Protein AF-A0AAD6EBY7-F1 (afdb_monomer)

Mean predicted aligned error: 9.39 Å

Solvent-accessible surface area (backbone atoms only — not comparable to full-atom values): 6375 Å² total; per-residue (Å²): 112,58,70,60,43,29,52,47,16,52,54,50,46,28,62,54,68,72,47,66,57,67,50,88,61,95,54,88,46,54,35,47,80,82,42,92,54,67,82,86,77,59,70,73,61,65,64,52,52,54,47,53,51,48,50,39,68,70,51,22,43,85,66,64,29,62,69,57,30,50,54,32,50,50,24,63,37,22,82,35,80,83,31,90,86,50,25,57,66,72,80,34,36,48,100,83,69,48,78,44,71,66,62,64,57,74,75,107

pLDDT: mean 76.91, std 16.55, range [44.31, 97.38]

Foldseek 3Di:
DLVVLQVVLVVLLCVLVVHDQADPPPDPQRCRPPDRDDPPPDPPDPVSLVVSLCSLVPPNCVRPRDVSSVSSNLSSCLCPCPNPQRNDQVQQADPVRHGHPVSNVVSD

Secondary structure (DSSP, 8-state):
-HHHHHHHHHHHHHHHHTS-S---SSSS---BTTB---TTS--TTHHHHHHHHHHHHHHHHHHH-HHHHHHHHHHHTTT-TT-TTTS-GGGGB-TTS-B-THHHHTT-

Radius of gyration: 15.38 Å; Cα contacts (8 Å, |Δi|>4): 111; chains: 1; bounding box: 41×23×42 Å

Sequence (108 aa):
MQHDIYSLGVCLLEIGLWDSLVSSEGDANISLAGVNCDPSAFNRHSSLKDHFMTLAKEQLPIRMGDMYTQVVVNCLTCMDETNGDFGDESEFEDGDGIQIGVKYIEKV

Organism: NCBI:txid40994

Structure (mmCIF, N/CA/C/O backbone):
data_AF-A0AAD6EBY7-F1
#
_entry.id   AF-A0AAD6EBY7-F1
#
loop_
_atom_site.group_PDB
_atom_site.id
_atom_site.type_symbol
_atom_site.label_atom_id
_atom_site.label_alt_id
_atom_site.label_comp_id
_atom_site.label_asym_id
_atom_site.label_entity_id
_atom_site.label_seq_id
_atom_site.pdbx_PDB_ins_code
_atom_site.Cartn_x
_atom_site.Cartn_y
_atom_site.Cartn_z
_atom_site.occupancy
_atom_site.B_iso_or_equiv
_atom_site.auth_seq_id
_atom_site.auth_comp_id
_atom_site.auth_asym_id
_atom_site.auth_atom_id
_atom_site.pdbx_PDB_model_num
ATOM 1 N N . MET A 1 1 ? -3.430 0.061 15.559 1.00 75.50 1 MET A N 1
ATOM 2 C CA . MET A 1 1 ? -3.567 -0.857 14.399 1.00 75.50 1 MET A CA 1
ATOM 3 C C . MET A 1 1 ? -3.063 -0.251 13.082 1.00 75.50 1 MET A C 1
ATOM 5 O O . MET A 1 1 ? -2.686 -1.004 12.194 1.00 75.50 1 MET A O 1
ATOM 9 N N . GLN A 1 2 ? -3.030 1.080 12.910 1.00 78.62 2 GLN A N 1
ATOM 10 C CA . GLN A 1 2 ? -2.663 1.715 11.630 1.00 78.62 2 GLN A CA 1
ATOM 11 C C . GLN A 1 2 ? -1.281 1.309 11.083 1.00 78.62 2 GLN A C 1
ATOM 13 O O . GLN A 1 2 ? -1.123 1.168 9.875 1.00 78.62 2 GLN A O 1
ATOM 18 N N . HIS A 1 3 ? -0.284 1.062 11.941 1.00 84.38 3 HIS A N 1
ATOM 19 C CA . HIS A 1 3 ? 1.018 0.549 11.492 1.00 84.38 3 HIS A CA 1
ATOM 20 C C . HIS A 1 3 ? 0.919 -0.839 10.840 1.00 84.38 3 HIS A C 1
ATOM 22 O O . HIS A 1 3 ? 1.563 -1.068 9.819 1.00 84.38 3 HIS A O 1
ATOM 28 N N . ASP A 1 4 ? 0.076 -1.727 11.371 1.00 86.62 4 ASP A N 1
ATOM 29 C CA . ASP A 1 4 ? -0.159 -3.055 10.797 1.00 86.62 4 ASP A CA 1
ATOM 30 C C . ASP A 1 4 ? -0.902 -2.953 9.456 1.00 86.62 4 ASP A C 1
ATOM 32 O O . ASP A 1 4 ? -0.555 -3.644 8.500 1.00 86.62 4 ASP A O 1
ATOM 36 N N . ILE A 1 5 ? -1.878 -2.040 9.356 1.00 87.69 5 ILE A N 1
ATOM 37 C CA . ILE A 1 5 ? -2.612 -1.752 8.110 1.00 87.69 5 ILE A CA 1
ATOM 38 C C . ILE A 1 5 ? -1.683 -1.172 7.040 1.00 87.69 5 ILE A C 1
ATOM 40 O O . ILE A 1 5 ? -1.738 -1.583 5.882 1.00 87.69 5 ILE A O 1
ATOM 44 N N . TYR A 1 6 ? -0.781 -0.270 7.419 1.00 89.75 6 TYR A N 1
ATOM 45 C CA . TYR A 1 6 ? 0.224 0.257 6.505 1.00 89.75 6 TYR A CA 1
ATOM 46 C C . TYR A 1 6 ? 1.154 -0.849 5.996 1.00 89.75 6 TYR A C 1
ATOM 48 O O . TYR A 1 6 ? 1.367 -0.968 4.789 1.00 89.75 6 TYR A O 1
ATOM 56 N N . SER A 1 7 ? 1.666 -1.701 6.892 1.00 89.81 7 SER A N 1
ATOM 57 C CA . SER A 1 7 ? 2.486 -2.857 6.516 1.00 89.81 7 SER A CA 1
ATOM 58 C C . SER A 1 7 ? 1.732 -3.837 5.616 1.00 89.81 7 SER A C 1
ATOM 60 O O . SER A 1 7 ? 2.311 -4.338 4.655 1.00 89.81 7 SER A O 1
ATOM 62 N N . LEU A 1 8 ? 0.435 -4.058 5.855 1.00 92.44 8 LEU A N 1
ATOM 63 C CA . LEU A 1 8 ? -0.420 -4.830 4.954 1.00 92.44 8 LEU A CA 1
ATOM 64 C C . LEU A 1 8 ? -0.493 -4.187 3.561 1.00 92.44 8 LEU A C 1
ATOM 66 O O . LEU A 1 8 ? -0.359 -4.896 2.568 1.00 92.44 8 LEU A O 1
ATOM 70 N N . GLY A 1 9 ? -0.641 -2.863 3.473 1.00 93.25 9 GLY A N 1
ATOM 71 C CA . GLY A 1 9 ? -0.609 -2.127 2.205 1.00 93.25 9 GLY A CA 1
ATOM 72 C C . GLY A 1 9 ? 0.689 -2.343 1.421 1.00 93.25 9 GLY A C 1
ATOM 73 O O . GLY A 1 9 ? 0.643 -2.564 0.212 1.00 93.25 9 GLY A O 1
ATOM 74 N N . VAL A 1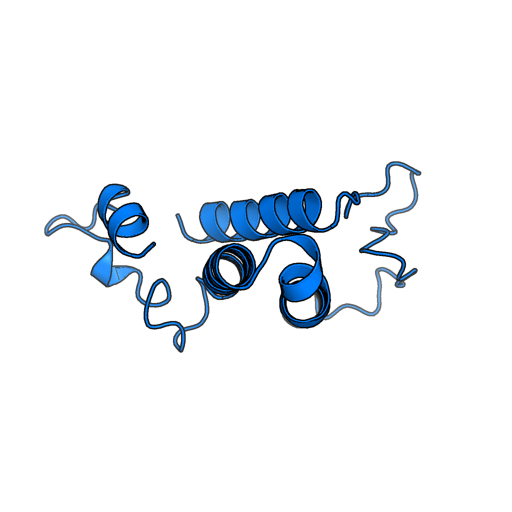 10 ? 1.838 -2.360 2.104 1.00 92.25 10 VAL A N 1
ATOM 75 C CA . VAL A 1 10 ? 3.141 -2.672 1.488 1.00 92.25 10 VAL A CA 1
ATOM 76 C C . VAL A 1 10 ? 3.182 -4.119 0.979 1.00 92.25 10 VAL A C 1
ATOM 78 O O . VAL A 1 10 ? 3.536 -4.336 -0.177 1.00 92.25 10 VAL A O 1
ATOM 81 N N . CYS A 1 11 ? 2.746 -5.100 1.776 1.00 93.19 11 CYS A N 1
ATOM 82 C CA . CYS A 1 11 ? 2.684 -6.504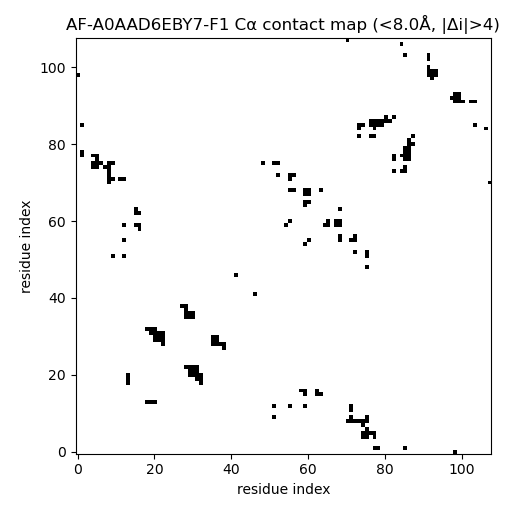 1.344 1.00 93.19 11 CYS A CA 1
ATOM 83 C C . CYS A 1 11 ? 1.744 -6.705 0.142 1.00 93.19 11 CYS A C 1
ATOM 85 O O . CYS A 1 11 ? 2.044 -7.456 -0.784 1.00 93.19 11 CYS A O 1
ATOM 87 N N . LEU A 1 12 ? 0.589 -6.036 0.132 1.00 95.12 12 LEU A N 1
ATOM 88 C CA . LEU A 1 12 ? -0.346 -6.094 -0.991 1.00 95.12 12 LEU A CA 1
ATOM 89 C C . LEU A 1 12 ? 0.245 -5.435 -2.247 1.00 95.12 12 LEU A C 1
ATOM 91 O O . LEU A 1 12 ? 0.022 -5.928 -3.356 1.00 95.12 12 LEU A O 1
ATOM 95 N N . LEU A 1 13 ? 1.019 -4.359 -2.099 1.00 94.94 13 LEU A N 1
ATOM 96 C CA . LEU A 1 13 ? 1.759 -3.757 -3.207 1.00 94.94 13 LEU A CA 1
ATOM 97 C C . LEU A 1 13 ? 2.780 -4.747 -3.793 1.00 94.94 13 LEU A C 1
ATOM 99 O O . LEU A 1 13 ? 2.778 -4.947 -5.005 1.00 94.94 13 LEU A O 1
ATOM 103 N N . GLU A 1 14 ? 3.580 -5.417 -2.958 1.00 92.94 14 GLU A N 1
ATOM 104 C CA . GLU A 1 14 ? 4.528 -6.466 -3.387 1.00 92.94 14 GLU A CA 1
ATOM 105 C C . GLU A 1 14 ? 3.835 -7.573 -4.185 1.00 92.94 14 GLU A C 1
ATOM 107 O O . GLU A 1 14 ? 4.254 -7.913 -5.293 1.00 92.94 14 GLU A O 1
ATOM 112 N N . ILE A 1 15 ? 2.719 -8.092 -3.660 1.00 94.56 15 ILE A N 1
ATOM 113 C CA . ILE A 1 15 ? 1.924 -9.132 -4.326 1.00 94.56 15 ILE A CA 1
ATOM 114 C C . ILE A 1 15 ? 1.403 -8.639 -5.682 1.00 94.56 15 ILE A C 1
ATOM 116 O O . ILE A 1 15 ? 1.478 -9.369 -6.669 1.00 94.56 15 ILE A O 1
ATOM 120 N N . GLY A 1 16 ? 0.888 -7.408 -5.747 1.00 93.88 16 GLY A N 1
ATOM 121 C CA . GLY A 1 16 ? 0.300 -6.849 -6.966 1.00 93.88 16 GLY A CA 1
ATOM 122 C C . GLY A 1 16 ? 1.322 -6.500 -8.051 1.00 93.88 16 GLY A C 1
ATOM 123 O O . GLY A 1 16 ? 1.005 -6.541 -9.242 1.00 93.88 16 GLY A O 1
ATOM 124 N N . LEU A 1 17 ? 2.556 -6.180 -7.658 1.00 91.69 17 LEU A N 1
ATOM 125 C CA . LEU A 1 17 ? 3.675 -5.988 -8.583 1.00 91.69 17 LEU A CA 1
ATOM 126 C C . LEU A 1 17 ? 4.361 -7.308 -8.952 1.00 91.69 17 LEU A C 1
ATOM 128 O O . LEU A 1 17 ? 5.003 -7.375 -10.002 1.00 91.69 17 LEU A O 1
ATOM 132 N N . TRP A 1 18 ? 4.170 -8.347 -8.133 1.00 90.62 18 TRP A N 1
ATOM 133 C CA . TRP A 1 18 ? 4.907 -9.609 -8.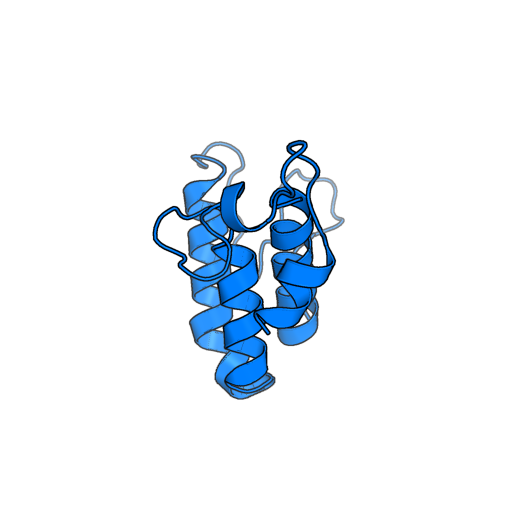186 1.00 90.62 18 TRP A CA 1
ATOM 134 C C . TRP A 1 18 ? 6.426 -9.388 -8.086 1.00 90.62 18 TRP A C 1
ATOM 136 O O . TRP A 1 18 ? 7.212 -10.033 -8.780 1.00 90.62 18 TRP A O 1
ATOM 146 N N . ASP A 1 19 ? 6.827 -8.435 -7.241 1.00 81.12 19 ASP A N 1
ATOM 147 C CA . ASP A 1 19 ? 8.215 -8.014 -7.053 1.00 81.12 19 ASP A CA 1
ATOM 148 C C . ASP A 1 19 ? 8.505 -7.765 -5.566 1.00 81.12 19 ASP A C 1
ATOM 150 O O . ASP A 1 19 ? 7.640 -7.290 -4.827 1.00 81.12 19 ASP A O 1
ATOM 154 N N . SER A 1 20 ? 9.716 -8.109 -5.125 1.00 78.38 20 SER A N 1
ATOM 155 C CA . SER A 1 20 ? 10.134 -7.959 -3.727 1.00 78.38 20 SER A CA 1
ATOM 156 C C . SER A 1 20 ? 10.634 -6.541 -3.489 1.00 78.38 20 SER A C 1
ATOM 158 O O . SER A 1 20 ? 11.577 -6.105 -4.146 1.00 78.38 20 SER A O 1
ATOM 160 N N . LEU A 1 21 ? 10.071 -5.830 -2.506 1.00 75.12 21 LEU A N 1
ATOM 161 C CA . LEU A 1 21 ? 10.572 -4.504 -2.125 1.00 75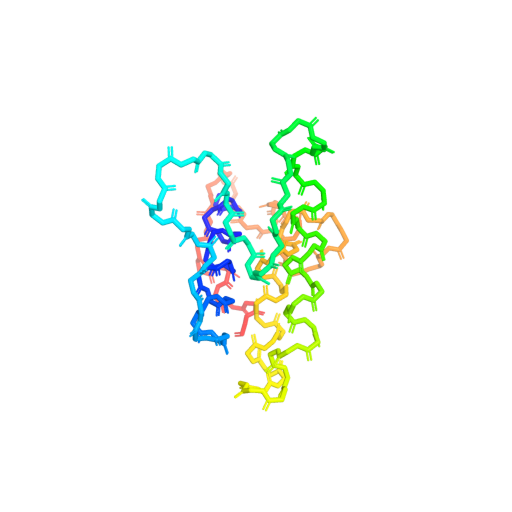.12 21 LEU A CA 1
ATOM 162 C C . LEU A 1 21 ? 11.774 -4.585 -1.166 1.00 75.12 21 LEU A C 1
ATOM 164 O O . LEU A 1 21 ? 12.364 -3.561 -0.819 1.00 75.12 21 LEU A O 1
ATOM 168 N N . VAL A 1 22 ? 12.159 -5.796 -0.748 1.00 70.00 22 VAL A N 1
ATOM 169 C CA . VAL A 1 22 ? 13.337 -6.071 0.085 1.00 70.00 22 VAL A CA 1
ATOM 170 C C . VAL A 1 22 ? 14.394 -6.812 -0.737 1.00 70.00 22 VAL A C 1
ATOM 172 O O . VAL A 1 22 ? 14.103 -7.839 -1.354 1.00 70.00 22 VAL A O 1
ATOM 175 N N . SER A 1 23 ? 15.639 -6.326 -0.706 1.00 62.38 23 SER A N 1
ATOM 176 C CA . SER A 1 23 ? 16.807 -7.040 -1.243 1.00 62.38 23 SER A CA 1
ATOM 177 C C . SER A 1 23 ? 17.589 -7.709 -0.114 1.00 62.38 23 SER A C 1
ATOM 179 O O . SER A 1 23 ? 17.754 -7.130 0.957 1.00 62.38 23 SER A O 1
ATOM 181 N N . SER A 1 24 ? 18.056 -8.940 -0.344 1.00 53.16 24 SER A N 1
ATOM 182 C CA . SER A 1 24 ? 18.783 -9.749 0.648 1.00 53.16 24 SER A CA 1
ATOM 183 C C . SER A 1 24 ? 20.308 -9.577 0.591 1.00 53.16 24 SER A C 1
ATOM 185 O O . SER A 1 24 ? 21.012 -10.188 1.400 1.00 53.16 24 SER A O 1
ATOM 187 N N . GLU A 1 25 ? 20.849 -8.812 -0.358 1.00 55.19 25 GLU A N 1
ATOM 188 C CA . GLU A 1 25 ? 22.298 -8.607 -0.445 1.00 55.19 25 GLU A CA 1
ATOM 189 C C . GLU A 1 25 ? 22.737 -7.587 0.609 1.00 55.19 25 GLU A C 1
ATOM 191 O O . GLU A 1 25 ? 22.168 -6.508 0.697 1.00 55.19 25 GLU A O 1
ATOM 196 N N . GLY A 1 26 ? 23.710 -7.972 1.443 1.00 50.16 26 GLY A N 1
ATOM 197 C CA . GLY A 1 26 ? 24.058 -7.378 2.743 1.00 50.16 26 GLY A CA 1
ATOM 198 C C . GLY A 1 26 ? 24.604 -5.946 2.766 1.00 50.16 26 GLY A C 1
ATOM 199 O O . GLY A 1 26 ? 25.309 -5.595 3.709 1.00 50.16 26 GLY A O 1
ATOM 200 N N . ASP A 1 27 ? 24.263 -5.122 1.786 1.00 44.31 27 ASP A N 1
ATOM 201 C CA . ASP A 1 27 ? 24.324 -3.675 1.900 1.00 44.31 27 ASP A CA 1
ATOM 202 C C . ASP A 1 27 ? 22.957 -3.171 2.369 1.00 44.31 27 ASP A C 1
ATOM 204 O O . ASP A 1 27 ? 21.915 -3.683 1.971 1.00 44.31 27 ASP A O 1
ATOM 208 N N . ALA A 1 28 ? 22.926 -2.131 3.201 1.00 48.03 28 ALA A N 1
ATOM 209 C CA . ALA A 1 28 ? 21.695 -1.470 3.653 1.00 48.03 28 ALA A CA 1
ATOM 210 C C . ALA A 1 28 ? 20.926 -0.747 2.517 1.00 48.03 28 ALA A C 1
ATOM 212 O O . ALA A 1 28 ? 20.204 0.220 2.757 1.00 48.03 28 ALA A O 1
ATOM 213 N N . ASN A 1 29 ? 21.101 -1.199 1.278 1.00 47.00 29 ASN A N 1
ATOM 214 C CA . ASN A 1 29 ? 20.401 -0.752 0.100 1.00 47.00 29 ASN A CA 1
ATOM 215 C C . ASN A 1 29 ? 19.122 -1.580 -0.002 1.00 47.00 29 ASN A C 1
ATOM 217 O O . ASN A 1 29 ? 19.094 -2.674 -0.565 1.00 47.00 29 ASN A O 1
ATOM 221 N N . ILE A 1 30 ? 18.042 -1.043 0.559 1.00 50.06 30 ILE A N 1
ATOM 222 C CA . ILE A 1 30 ? 16.697 -1.496 0.220 1.00 50.06 30 ILE A CA 1
ATOM 223 C C . ILE A 1 30 ? 16.558 -1.262 -1.285 1.00 50.06 30 ILE A C 1
ATOM 225 O O . ILE A 1 30 ? 16.479 -0.114 -1.724 1.00 50.06 30 ILE A O 1
ATOM 229 N N . SER A 1 31 ? 16.593 -2.331 -2.084 1.00 50.66 31 SER A N 1
ATOM 230 C CA . SER A 1 31 ? 16.275 -2.246 -3.509 1.00 50.66 31 SER A CA 1
ATOM 231 C C . SER A 1 31 ? 14.765 -2.091 -3.611 1.00 50.66 31 SER A C 1
ATOM 233 O O . SER A 1 31 ? 14.014 -3.042 -3.795 1.00 50.66 31 SER A O 1
ATOM 235 N N . LEU A 1 32 ? 14.315 -0.867 -3.361 1.00 53.19 32 LEU A N 1
ATOM 236 C CA . LEU A 1 32 ? 12.916 -0.513 -3.404 1.00 53.19 32 LEU A CA 1
ATOM 237 C C . LEU A 1 32 ? 12.544 -0.356 -4.874 1.00 53.19 32 LEU A C 1
ATOM 239 O O . LEU A 1 32 ? 12.829 0.678 -5.476 1.00 53.19 32 LEU A O 1
ATOM 243 N N . ALA A 1 33 ? 12.010 -1.421 -5.471 1.00 47.59 33 ALA A N 1
ATOM 244 C CA . ALA A 1 33 ? 11.487 -1.419 -6.838 1.00 47.59 33 ALA A CA 1
ATOM 245 C C . ALA A 1 33 ? 12.439 -0.791 -7.889 1.00 47.59 33 ALA A C 1
ATOM 247 O O . ALA A 1 33 ? 12.021 0.004 -8.732 1.00 47.59 33 ALA A O 1
ATOM 248 N N . GLY A 1 34 ? 13.738 -1.116 -7.836 1.00 46.06 34 GLY A N 1
ATOM 249 C CA . GLY A 1 34 ? 14.719 -0.674 -8.838 1.00 46.06 34 GLY A CA 1
ATOM 250 C C . GLY A 1 34 ? 15.376 0.690 -8.591 1.00 46.06 34 GLY A C 1
ATOM 251 O O . GLY A 1 34 ? 16.090 1.181 -9.468 1.00 46.06 34 GLY A O 1
ATOM 252 N N . VAL A 1 35 ? 15.198 1.296 -7.413 1.00 46.84 35 VAL A N 1
ATOM 253 C CA . VAL A 1 35 ? 15.915 2.521 -7.033 1.00 46.84 35 VAL A CA 1
ATOM 254 C C . VAL A 1 35 ? 17.087 2.189 -6.098 1.00 46.84 35 VAL A C 1
ATOM 256 O O . VAL A 1 35 ? 16.899 1.883 -4.924 1.00 46.84 35 VAL A O 1
ATOM 259 N N . ASN A 1 36 ? 18.322 2.282 -6.606 1.00 48.84 36 ASN A N 1
ATOM 260 C CA . ASN A 1 36 ? 19.532 2.257 -5.775 1.00 48.84 36 ASN A CA 1
ATOM 261 C C . ASN A 1 36 ? 19.668 3.606 -5.053 1.00 48.84 36 ASN A C 1
ATOM 263 O O . ASN A 1 36 ? 20.287 4.534 -5.576 1.00 48.84 36 ASN A O 1
ATOM 267 N N . CYS A 1 37 ? 19.057 3.742 -3.878 1.00 47.84 37 CYS A N 1
ATOM 268 C CA . CYS A 1 37 ? 19.141 4.964 -3.080 1.00 47.84 37 CYS A CA 1
ATOM 269 C C . CYS A 1 37 ? 20.195 4.861 -1.973 1.00 47.84 37 CYS A C 1
ATOM 271 O O . CYS A 1 37 ? 20.228 3.894 -1.219 1.00 47.84 37 CYS A O 1
ATOM 273 N N . ASP A 1 38 ? 21.010 5.913 -1.852 1.00 46.25 38 ASP A N 1
ATOM 274 C CA . ASP A 1 38 ? 21.955 6.111 -0.752 1.00 46.25 38 ASP A CA 1
ATOM 275 C C . ASP A 1 38 ? 21.194 6.220 0.595 1.00 46.25 38 ASP A C 1
ATOM 277 O O . ASP A 1 38 ? 20.321 7.090 0.733 1.00 46.25 38 ASP A O 1
ATOM 281 N N . PRO A 1 39 ? 21.523 5.390 1.606 1.00 46.91 39 PRO A N 1
ATOM 282 C CA . PRO A 1 39 ? 20.897 5.401 2.933 1.00 46.91 39 PRO A CA 1
ATOM 283 C C . PRO A 1 39 ? 20.944 6.749 3.675 1.00 46.91 39 PRO A C 1
ATOM 285 O O . PRO A 1 39 ? 20.221 6.935 4.662 1.00 46.91 39 PRO A O 1
ATOM 288 N N . SER A 1 40 ? 21.808 7.677 3.245 1.00 49.62 40 SER A N 1
ATOM 289 C CA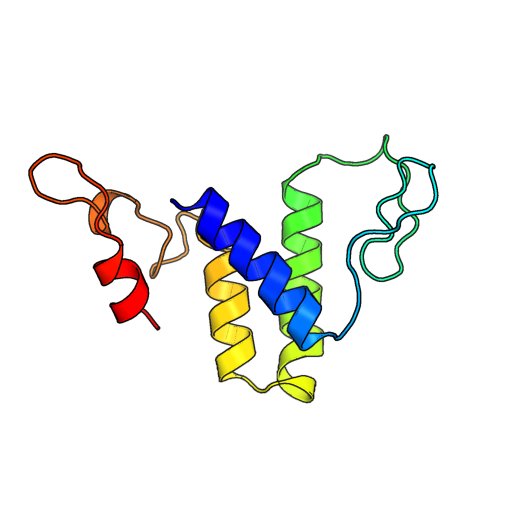 . SER A 1 40 ? 22.034 8.983 3.876 1.00 49.62 40 SER A CA 1
ATOM 290 C C . SER A 1 40 ? 21.148 10.123 3.347 1.00 49.62 40 SER A C 1
ATOM 292 O O . SER A 1 40 ? 21.047 11.158 4.005 1.00 49.62 40 SER A O 1
ATOM 294 N N . ALA A 1 41 ? 20.460 9.944 2.212 1.00 50.75 41 ALA A N 1
ATOM 295 C CA . ALA A 1 41 ? 19.677 11.003 1.556 1.00 50.75 41 ALA A CA 1
ATOM 296 C C . ALA A 1 41 ? 18.193 11.058 1.975 1.00 50.75 41 ALA A C 1
ATOM 298 O O . ALA A 1 41 ? 17.439 11.915 1.510 1.00 50.75 41 ALA A O 1
ATOM 299 N N . PHE A 1 42 ? 17.746 10.142 2.835 1.00 49.97 42 PHE A N 1
ATOM 300 C CA . PHE A 1 42 ? 16.325 9.920 3.079 1.00 49.97 42 PHE A CA 1
ATOM 301 C C . PHE A 1 42 ? 15.806 10.688 4.302 1.00 49.97 42 PHE A C 1
ATOM 303 O O . PHE A 1 42 ? 16.139 10.379 5.447 1.00 49.97 42 PHE A O 1
ATOM 310 N N . ASN A 1 43 ? 14.887 11.626 4.068 1.00 50.06 43 ASN A N 1
ATOM 311 C CA . ASN A 1 43 ? 13.912 12.036 5.076 1.00 50.06 43 ASN A CA 1
ATOM 312 C C . ASN A 1 43 ? 12.914 10.859 5.212 1.00 50.06 43 ASN A C 1
ATOM 314 O O . ASN A 1 43 ? 11.932 10.763 4.484 1.00 50.06 43 ASN A O 1
ATOM 318 N N . ARG A 1 44 ? 13.298 9.865 6.031 1.00 55.38 44 ARG A N 1
ATOM 319 C CA . ARG A 1 44 ? 12.990 8.414 5.923 1.00 55.38 44 ARG A CA 1
ATOM 320 C C . ARG A 1 44 ? 11.547 7.974 5.655 1.00 55.38 44 ARG A C 1
ATOM 322 O O . ARG A 1 44 ? 11.379 6.902 5.089 1.00 55.38 44 ARG A O 1
ATOM 329 N N . HIS A 1 45 ? 10.528 8.736 6.039 1.00 52.19 45 HIS A N 1
ATOM 330 C CA . HIS A 1 45 ? 9.140 8.258 5.993 1.00 52.19 45 HIS A CA 1
ATOM 331 C C . HIS A 1 45 ? 8.308 8.837 4.848 1.00 52.19 45 HIS A C 1
ATOM 333 O O . HIS A 1 45 ? 7.628 8.080 4.158 1.00 52.19 45 HIS A O 1
ATOM 339 N N . SER A 1 46 ? 8.372 10.149 4.612 1.00 59.56 46 SER A N 1
ATOM 340 C CA . SER A 1 46 ? 7.534 10.805 3.600 1.00 59.56 46 SER A CA 1
ATOM 341 C C . SER A 1 46 ? 7.905 10.362 2.187 1.00 59.56 46 SER A C 1
ATOM 343 O O . SER A 1 46 ? 7.037 9.927 1.438 1.00 59.56 46 SER A O 1
ATOM 345 N N . SER A 1 47 ? 9.197 10.322 1.853 1.00 69.81 47 SER A N 1
ATOM 346 C CA . SER A 1 47 ? 9.620 9.933 0.503 1.00 69.81 47 SER A CA 1
ATOM 347 C C . SER A 1 47 ? 9.457 8.438 0.187 1.00 69.81 47 SER A C 1
ATOM 349 O O . SER A 1 47 ? 9.402 8.084 -0.987 1.00 69.81 47 SER A O 1
ATOM 351 N N . LEU A 1 48 ? 9.338 7.552 1.191 1.00 77.88 48 LEU A N 1
ATOM 352 C CA . LEU A 1 48 ? 9.061 6.120 0.973 1.00 77.88 48 LEU A CA 1
ATOM 353 C C . LEU A 1 48 ? 7.580 5.922 0.685 1.00 77.88 48 LEU A C 1
ATOM 355 O O . LEU A 1 48 ? 7.208 5.245 -0.272 1.00 77.88 48 LEU A O 1
ATOM 359 N N . LYS A 1 49 ? 6.741 6.556 1.506 1.00 84.56 49 LYS A N 1
ATOM 360 C CA . LYS A 1 49 ? 5.297 6.544 1.331 1.00 84.56 49 LYS A CA 1
ATOM 361 C C . LYS A 1 49 ? 4.903 7.099 -0.037 1.00 84.56 49 LYS A C 1
ATOM 363 O O . LYS A 1 49 ? 4.144 6.448 -0.749 1.00 84.56 49 LYS A O 1
ATOM 368 N N . ASP A 1 50 ? 5.457 8.245 -0.432 1.00 85.50 50 ASP A N 1
ATOM 369 C CA . ASP A 1 50 ? 5.179 8.865 -1.734 1.00 85.50 50 ASP A CA 1
ATOM 370 C C . ASP A 1 50 ? 5.589 7.956 -2.901 1.00 85.50 50 ASP A C 1
ATOM 372 O O . ASP A 1 50 ? 4.883 7.856 -3.909 1.00 85.50 50 ASP A O 1
ATOM 376 N N . HIS A 1 51 ? 6.703 7.238 -2.750 1.00 85.75 51 HIS A N 1
ATOM 377 C CA . HIS A 1 51 ? 7.155 6.276 -3.745 1.00 85.75 51 HIS A CA 1
ATOM 378 C C . HIS A 1 51 ? 6.204 5.076 -3.863 1.00 85.75 51 HIS A C 1
ATOM 380 O O . HIS A 1 51 ? 5.765 4.755 -4.966 1.00 85.75 51 HIS A O 1
ATOM 386 N N . PHE A 1 52 ? 5.809 4.454 -2.746 1.00 90.31 52 PHE A N 1
ATOM 387 C CA . PHE A 1 52 ? 4.824 3.364 -2.750 1.00 90.31 52 PHE A CA 1
ATOM 388 C C . PHE A 1 52 ? 3.476 3.795 -3.310 1.00 90.31 52 PHE A C 1
ATOM 390 O O . PHE A 1 52 ? 2.868 3.068 -4.090 1.00 90.31 52 PHE A O 1
ATOM 397 N N . MET A 1 53 ? 3.042 5.005 -2.969 1.00 91.69 53 MET A N 1
ATOM 398 C CA . MET A 1 53 ? 1.834 5.614 -3.511 1.00 91.69 53 MET A CA 1
ATOM 399 C C . MET A 1 53 ? 1.908 5.797 -5.027 1.00 91.69 53 MET A C 1
ATOM 401 O O . MET A 1 53 ? 0.928 5.536 -5.725 1.00 91.69 53 MET A O 1
ATOM 405 N N . THR A 1 54 ? 3.065 6.219 -5.539 1.00 91.75 54 THR A N 1
ATOM 406 C CA . THR A 1 54 ? 3.304 6.366 -6.980 1.00 91.75 54 THR A CA 1
ATOM 407 C C . THR A 1 54 ? 3.250 5.005 -7.672 1.00 91.75 54 THR A C 1
ATOM 409 O O . THR A 1 54 ? 2.470 4.829 -8.605 1.00 91.75 54 THR A O 1
ATOM 412 N N . LEU A 1 55 ? 3.977 4.005 -7.160 1.00 90.94 55 LEU A N 1
ATOM 413 C CA . LEU A 1 55 ? 3.953 2.639 -7.694 1.00 90.94 55 LEU A CA 1
ATOM 414 C C . LEU A 1 55 ? 2.543 2.046 -7.700 1.00 90.94 55 LEU A C 1
ATOM 416 O O . LEU A 1 55 ? 2.116 1.483 -8.708 1.00 90.94 55 LEU A O 1
ATOM 420 N N . ALA A 1 56 ? 1.811 2.201 -6.594 1.00 94.75 56 ALA A N 1
ATOM 421 C CA . ALA A 1 56 ? 0.450 1.710 -6.471 1.00 94.75 56 ALA A CA 1
ATOM 422 C C . ALA A 1 56 ? -0.452 2.323 -7.550 1.00 94.75 56 ALA A C 1
ATOM 424 O O . ALA A 1 56 ? -1.107 1.592 -8.286 1.00 94.75 56 ALA A O 1
ATOM 425 N N . LYS A 1 57 ? -0.444 3.653 -7.696 1.00 95.06 57 LYS A N 1
ATOM 426 C CA . LYS A 1 57 ? -1.318 4.368 -8.638 1.00 95.06 57 LYS A CA 1
ATOM 427 C C . LYS A 1 57 ? -0.949 4.158 -10.104 1.00 95.06 57 LYS A C 1
ATOM 429 O O . LYS A 1 57 ? -1.840 4.160 -10.947 1.00 95.06 57 LYS A O 1
ATOM 434 N N . GLU A 1 58 ? 0.331 3.999 -10.420 1.00 94.75 58 GLU A N 1
ATOM 435 C CA . GLU A 1 58 ? 0.785 3.879 -11.809 1.00 94.75 58 GLU A CA 1
ATOM 436 C C . GLU A 1 58 ? 0.764 2.436 -12.318 1.00 94.75 58 GLU A C 1
ATOM 438 O O . GLU A 1 58 ? 0.478 2.205 -13.493 1.00 94.75 58 GLU A O 1
ATOM 443 N N . GLN A 1 59 ? 1.056 1.454 -11.457 1.00 95.06 59 GLN A N 1
ATOM 444 C CA . GLN A 1 59 ? 1.270 0.075 -11.900 1.00 95.06 59 GLN A CA 1
ATOM 445 C C . GLN A 1 59 ? 0.155 -0.898 -11.520 1.00 95.06 59 GLN A C 1
ATOM 447 O O . GLN A 1 59 ? -0.093 -1.837 -12.277 1.00 95.06 59 GLN A O 1
ATOM 452 N N . LEU A 1 60 ? -0.524 -0.720 -10.384 1.00 96.38 60 LEU A N 1
ATOM 453 C CA . LEU A 1 60 ? -1.548 -1.681 -9.961 1.00 96.38 60 LEU A CA 1
ATOM 454 C C . LEU A 1 60 ? -2.828 -1.660 -10.814 1.00 96.38 60 LEU A C 1
ATOM 456 O O . LEU A 1 60 ? -3.336 -2.756 -11.063 1.00 96.38 60 LEU A O 1
ATOM 460 N N . PRO A 1 61 ? -3.331 -0.523 -11.348 1.00 97.38 61 PRO A N 1
ATOM 461 C CA . PRO A 1 61 ? -4.574 -0.528 -12.123 1.00 97.38 61 PRO A CA 1
ATOM 462 C C . PRO A 1 61 ? -4.521 -1.457 -13.335 1.00 97.38 61 PRO A C 1
ATOM 464 O O . PRO A 1 61 ? -5.446 -2.227 -13.577 1.00 97.38 61 PRO A O 1
ATOM 467 N N . ILE A 1 62 ? -3.403 -1.442 -14.068 1.00 96.12 62 ILE A N 1
ATOM 468 C CA . ILE A 1 62 ? -3.232 -2.268 -15.269 1.00 96.12 62 ILE A CA 1
ATOM 469 C C . ILE A 1 62 ? -2.892 -3.733 -14.952 1.00 96.12 62 ILE A C 1
ATOM 471 O O . ILE A 1 62 ? -3.098 -4.600 -15.798 1.00 96.12 62 ILE A O 1
ATOM 475 N N . ARG A 1 63 ? -2.374 -4.025 -13.750 1.00 95.12 63 ARG A N 1
ATOM 476 C CA . ARG A 1 63 ? -1.951 -5.377 -13.338 1.00 95.12 63 ARG A CA 1
ATOM 477 C C . ARG A 1 63 ? -3.033 -6.139 -12.572 1.00 95.12 63 ARG A C 1
ATOM 479 O O . ARG A 1 63 ? -3.254 -7.312 -12.846 1.00 95.12 63 ARG A O 1
ATOM 486 N N . MET A 1 64 ? -3.689 -5.472 -11.626 1.00 96.94 64 MET A N 1
ATOM 487 C CA . MET A 1 64 ? -4.607 -6.068 -10.646 1.00 96.94 64 MET A CA 1
ATOM 488 C C . MET A 1 64 ? -6.016 -5.456 -10.688 1.00 96.94 64 MET A C 1
ATOM 490 O O 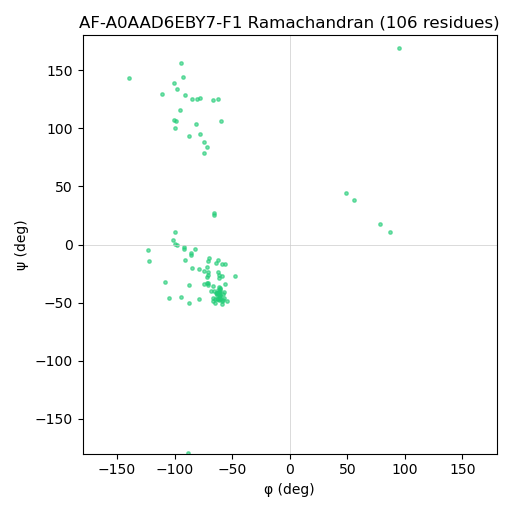. MET A 1 64 ? -6.949 -6.035 -10.134 1.00 96.94 64 MET A O 1
ATOM 494 N N . GLY A 1 65 ? -6.186 -4.307 -11.352 1.00 96.62 65 GLY A N 1
ATOM 495 C CA . GLY A 1 65 ? -7.454 -3.587 -11.458 1.00 96.62 65 GLY A CA 1
ATOM 496 C C . GLY A 1 65 ? -7.645 -2.483 -10.414 1.00 96.62 65 GLY A C 1
ATOM 497 O O . GLY A 1 65 ? -6.903 -2.357 -9.433 1.00 96.62 65 GLY A O 1
ATOM 498 N N . ASP A 1 66 ? -8.679 -1.669 -10.631 1.00 95.75 66 ASP A N 1
ATOM 499 C CA . ASP A 1 66 ? -8.938 -0.459 -9.841 1.00 95.75 66 ASP A CA 1
ATOM 500 C C . ASP A 1 66 ? -9.286 -0.765 -8.383 1.00 95.75 66 ASP A C 1
ATOM 502 O O . ASP A 1 66 ? -8.798 -0.091 -7.482 1.00 95.75 66 ASP A O 1
ATOM 506 N N . MET A 1 67 ? -10.075 -1.814 -8.135 1.00 94.62 67 MET A N 1
ATOM 507 C CA . MET A 1 67 ? -10.494 -2.194 -6.782 1.00 94.62 67 MET A CA 1
ATOM 508 C C . MET A 1 67 ? -9.297 -2.587 -5.911 1.00 94.62 67 MET A C 1
ATOM 510 O O . MET A 1 67 ? -9.147 -2.083 -4.802 1.00 94.62 67 MET A O 1
ATOM 514 N N . TYR A 1 68 ? -8.394 -3.423 -6.433 1.00 96.19 68 TYR A N 1
ATOM 515 C CA . TYR A 1 68 ? -7.172 -3.791 -5.716 1.00 96.19 68 TYR A CA 1
ATOM 516 C C . TYR A 1 68 ? -6.306 -2.558 -5.437 1.00 96.19 68 TYR A C 1
ATOM 518 O O . TYR A 1 68 ? -5.796 -2.381 -4.333 1.00 96.19 68 TYR A O 1
ATOM 526 N N . THR A 1 69 ? -6.188 -1.671 -6.428 1.00 96.19 69 THR A N 1
ATOM 527 C CA . THR A 1 69 ? -5.418 -0.430 -6.300 1.00 96.19 69 THR A CA 1
ATOM 528 C C . THR A 1 69 ? -5.978 0.470 -5.202 1.00 96.19 69 THR A C 1
ATOM 530 O O . THR A 1 69 ? -5.212 0.998 -4.400 1.00 96.19 69 THR A O 1
ATOM 533 N N . GLN A 1 70 ? -7.302 0.626 -5.139 1.00 94.44 70 GLN A N 1
ATOM 534 C CA . GLN A 1 70 ? -7.974 1.425 -4.115 1.00 94.44 70 GLN A CA 1
ATOM 535 C C . GLN A 1 70 ? -7.701 0.883 -2.713 1.00 94.44 70 GLN A C 1
ATOM 537 O O . GLN A 1 70 ? -7.306 1.654 -1.843 1.00 94.44 70 GLN A O 1
ATOM 542 N N . VAL A 1 71 ? -7.808 -0.434 -2.512 1.00 93.88 71 VAL A N 1
ATOM 543 C CA . VAL A 1 71 ? -7.496 -1.063 -1.219 1.00 93.88 71 VAL A CA 1
ATOM 544 C C . VAL A 1 71 ? -6.051 -0.781 -0.808 1.00 93.88 71 VAL A C 1
ATOM 546 O O . VAL A 1 71 ? -5.812 -0.308 0.301 1.00 93.88 71 VAL A O 1
ATOM 549 N N . VAL A 1 72 ? -5.086 -0.993 -1.710 1.00 95.06 72 VAL A N 1
ATOM 550 C CA . VAL A 1 72 ? -3.664 -0.735 -1.422 1.00 95.06 72 VAL A CA 1
ATOM 551 C C . VAL A 1 72 ? -3.420 0.734 -1.070 1.00 95.06 72 VAL A C 1
ATOM 553 O O . VAL A 1 72 ? -2.757 1.027 -0.077 1.00 95.06 72 VAL A O 1
ATOM 556 N N . VAL A 1 73 ? -3.974 1.669 -1.845 1.00 94.06 73 VAL A N 1
ATOM 557 C CA . VAL A 1 73 ? -3.830 3.112 -1.597 1.00 94.06 73 VAL A CA 1
ATOM 558 C C . VAL A 1 73 ? -4.463 3.518 -0.265 1.00 94.06 73 VAL A C 1
ATOM 560 O O . VAL A 1 73 ? -3.855 4.286 0.485 1.00 94.06 73 VAL A O 1
ATOM 563 N N . ASN A 1 74 ? -5.637 2.984 0.066 1.00 91.12 74 ASN A N 1
ATOM 564 C CA . ASN A 1 74 ? -6.299 3.261 1.337 1.00 91.12 74 ASN A CA 1
ATOM 565 C C . ASN A 1 74 ? -5.464 2.753 2.519 1.00 91.12 74 ASN A C 1
ATOM 567 O O . ASN A 1 74 ? -5.293 3.479 3.497 1.00 91.12 74 ASN A O 1
ATOM 571 N N . CYS A 1 75 ? -4.863 1.564 2.412 1.00 91.69 75 CYS A N 1
ATOM 572 C CA . CYS A 1 75 ? -3.941 1.053 3.427 1.00 91.69 75 CYS A CA 1
ATOM 573 C C . CYS A 1 75 ? -2.681 1.926 3.568 1.00 91.69 75 CYS A C 1
ATOM 575 O O . CYS A 1 75 ? -2.270 2.239 4.681 1.00 91.69 75 CYS A O 1
ATOM 577 N N . LEU A 1 76 ? -2.071 2.366 2.461 1.00 91.56 76 LEU A N 1
ATOM 578 C CA . LEU A 1 76 ? -0.850 3.189 2.492 1.00 91.56 76 LEU A CA 1
ATOM 579 C C . LEU A 1 76 ? -1.091 4.624 2.992 1.00 91.56 76 LEU A C 1
ATOM 581 O O . LEU A 1 76 ? -0.171 5.274 3.494 1.00 91.56 76 LEU A O 1
ATOM 585 N N . THR A 1 77 ? -2.320 5.124 2.876 1.00 89.19 77 THR A N 1
ATOM 586 C CA . THR A 1 77 ? -2.730 6.451 3.362 1.00 89.19 77 THR A CA 1
ATOM 587 C C . THR A 1 77 ? -3.449 6.396 4.710 1.00 89.19 77 THR A C 1
ATOM 589 O O . THR A 1 77 ? -3.982 7.410 5.143 1.00 89.19 77 THR A O 1
ATOM 592 N N . CYS A 1 78 ? -3.452 5.259 5.415 1.00 85.31 78 CYS A N 1
ATOM 593 C CA . CYS A 1 78 ? -4.240 5.090 6.641 1.00 85.31 78 CYS A CA 1
ATOM 594 C C . CYS A 1 78 ? -3.838 6.010 7.806 1.00 85.31 78 CYS A C 1
ATOM 596 O O . CYS A 1 78 ? -4.587 6.133 8.760 1.00 85.31 78 CYS A O 1
ATOM 598 N N . MET A 1 79 ? -2.659 6.634 7.746 1.00 81.06 79 MET A N 1
ATOM 599 C CA . MET A 1 79 ? -2.186 7.617 8.734 1.00 81.06 79 MET A CA 1
ATOM 600 C C . MET A 1 79 ? -2.369 9.068 8.265 1.00 81.06 79 MET A C 1
ATOM 602 O O . MET A 1 79 ? -1.944 9.990 8.955 1.00 81.06 79 MET A O 1
ATOM 606 N N . ASP A 1 80 ? -2.917 9.292 7.066 1.00 82.81 80 ASP A N 1
ATOM 607 C CA . ASP A 1 80 ? -3.218 10.646 6.612 1.00 82.81 80 ASP A CA 1
ATOM 608 C C . ASP A 1 80 ? -4.527 11.103 7.236 1.00 82.81 80 ASP A C 1
ATOM 610 O O . ASP A 1 80 ? -5.566 10.494 7.007 1.00 82.81 80 ASP A O 1
ATOM 614 N N . GLU A 1 81 ? -4.509 12.247 7.916 1.00 73.19 81 GLU A N 1
ATOM 615 C CA . GLU A 1 81 ? -5.726 12.887 8.444 1.00 73.19 81 GLU A CA 1
ATOM 616 C C . GLU A 1 81 ? -6.748 13.224 7.336 1.00 73.19 81 GLU A C 1
ATOM 618 O O . GLU A 1 81 ? -7.919 13.467 7.603 1.00 73.19 81 GLU A O 1
ATOM 623 N N . THR A 1 82 ? -6.313 13.240 6.070 1.00 72.88 82 THR A N 1
ATOM 624 C CA . THR A 1 82 ? -7.180 13.447 4.897 1.00 72.88 82 THR A CA 1
ATOM 625 C C . THR A 1 82 ? -7.832 12.162 4.379 1.00 72.88 82 THR A C 1
ATOM 627 O O . THR A 1 82 ? -8.705 12.232 3.513 1.00 72.88 82 THR A O 1
ATOM 630 N N . ASN A 1 83 ? -7.435 10.993 4.890 1.00 73.44 83 ASN A N 1
ATOM 631 C CA . ASN A 1 83 ? -8.054 9.720 4.556 1.00 73.44 83 ASN A CA 1
ATOM 632 C C . ASN A 1 83 ? -9.334 9.544 5.389 1.00 73.44 83 ASN A C 1
ATOM 634 O O . ASN A 1 83 ? -9.279 9.212 6.569 1.00 73.44 83 ASN A O 1
ATOM 638 N N . GLY A 1 84 ? -10.494 9.749 4.761 1.00 67.44 84 GLY A N 1
ATOM 639 C CA . GLY A 1 84 ? -11.800 9.591 5.416 1.00 67.44 84 GLY A CA 1
ATOM 640 C C . GLY A 1 84 ? -12.180 8.143 5.751 1.00 67.44 84 GLY A C 1
ATOM 641 O O . GLY A 1 84 ? -13.141 7.918 6.485 1.00 67.44 84 GLY A O 1
ATOM 642 N N . ASP A 1 85 ? -11.445 7.157 5.233 1.00 71.19 85 ASP A N 1
ATOM 643 C CA . ASP A 1 85 ? -11.694 5.754 5.539 1.00 71.19 85 ASP A CA 1
ATOM 644 C C . ASP A 1 85 ? -10.954 5.326 6.799 1.00 71.19 85 AS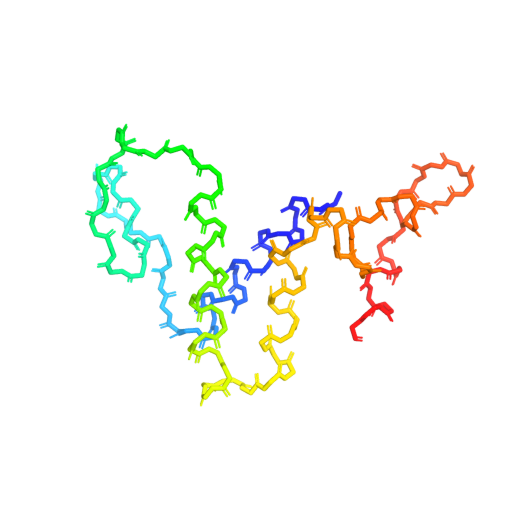P A C 1
ATOM 646 O O . ASP A 1 85 ? -11.607 4.788 7.680 1.00 71.19 85 ASP A O 1
ATOM 650 N N . PHE A 1 86 ? -9.648 5.601 6.912 1.00 73.00 86 PHE A N 1
ATOM 651 C CA . PHE A 1 86 ? -8.785 5.093 7.994 1.00 73.00 86 PHE A CA 1
ATOM 652 C C . PHE A 1 86 ? -8.046 6.161 8.825 1.00 73.00 86 PHE A C 1
ATOM 654 O O . PHE A 1 86 ? -7.360 5.803 9.783 1.00 73.00 86 PHE A O 1
ATOM 661 N N . GLY A 1 87 ? -8.147 7.444 8.466 1.00 65.81 87 GLY A N 1
ATOM 662 C CA . GLY A 1 87 ? -7.348 8.526 9.054 1.00 65.81 87 GLY A CA 1
ATOM 663 C C . GLY A 1 87 ? -7.761 8.954 10.463 1.00 65.81 87 GLY A C 1
ATOM 664 O O . GLY A 1 87 ? -6.929 9.479 11.199 1.00 65.81 87 GLY A O 1
ATOM 665 N N . ASP A 1 88 ? -9.009 8.706 10.864 1.00 76.25 88 ASP A N 1
ATOM 666 C CA . ASP A 1 88 ? -9.502 9.002 12.212 1.00 76.25 88 ASP A CA 1
ATOM 667 C C . ASP A 1 88 ? -9.513 7.732 13.075 1.00 76.25 88 ASP A C 1
ATOM 669 O O . ASP A 1 88 ? -10.428 6.915 12.973 1.00 76.25 88 ASP A O 1
ATOM 673 N N . GLU A 1 89 ? -8.506 7.555 13.943 1.00 71.06 89 GLU A N 1
ATOM 674 C CA . GLU A 1 89 ? -8.446 6.400 14.858 1.00 71.06 89 GLU A CA 1
ATOM 675 C C . GLU A 1 89 ? -9.664 6.319 15.789 1.00 71.06 89 GLU A C 1
ATOM 677 O O . GLU A 1 89 ? -10.056 5.215 16.172 1.00 71.06 89 GLU A O 1
ATOM 682 N N . SER A 1 90 ? -10.308 7.4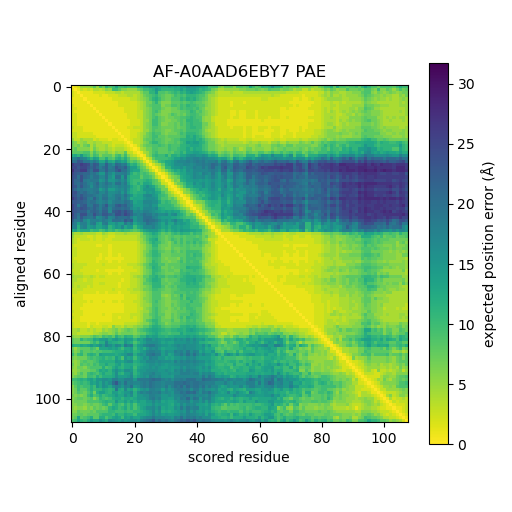48 16.102 1.00 73.81 90 SER A N 1
ATOM 683 C CA . SER A 1 90 ? -11.452 7.478 17.015 1.00 73.81 90 SER A CA 1
ATOM 684 C C . SER A 1 90 ? -12.708 6.842 16.412 1.00 73.81 90 SER A C 1
ATOM 686 O O . SER A 1 90 ? -13.511 6.254 17.142 1.00 73.81 90 SER A O 1
ATOM 688 N N . GLU A 1 91 ? -12.850 6.834 15.078 1.00 75.06 91 GLU A N 1
ATOM 689 C CA . GLU A 1 91 ? -13.921 6.087 14.406 1.00 75.06 91 GLU A CA 1
ATOM 690 C C . GLU A 1 91 ? -13.804 4.584 14.665 1.00 75.06 91 GLU A C 1
ATOM 692 O O . GLU A 1 91 ? -14.812 3.876 14.623 1.00 75.06 91 GLU A O 1
ATOM 697 N N . PHE A 1 92 ? -12.606 4.093 14.986 1.00 75.06 92 PHE A N 1
ATOM 698 C CA . PHE A 1 92 ? -12.303 2.679 15.171 1.00 75.06 92 PHE A CA 1
ATOM 699 C C . PHE A 1 92 ? -12.296 2.224 16.623 1.00 75.06 92 PHE A C 1
ATOM 701 O O . PHE A 1 92 ? -12.111 1.035 16.865 1.00 75.06 92 PHE A O 1
ATOM 708 N N . GLU A 1 93 ? -12.545 3.108 17.580 1.00 81.00 93 GLU A N 1
ATOM 709 C CA . GLU A 1 93 ? -12.613 2.760 18.998 1.00 81.00 93 GLU A CA 1
ATOM 710 C C . GLU A 1 93 ? -14.062 2.478 19.440 1.00 81.00 93 GLU A C 1
ATOM 712 O O . GLU A 1 93 ? -15.036 2.878 18.783 1.00 81.00 93 GLU A O 1
ATOM 717 N N . ASP A 1 94 ? -14.226 1.698 20.508 1.00 76.38 94 ASP A N 1
ATOM 718 C CA . ASP A 1 94 ? -15.484 1.587 21.247 1.00 76.38 94 ASP A CA 1
ATOM 719 C C . ASP A 1 94 ? -15.576 2.648 22.359 1.00 76.38 94 ASP A C 1
ATOM 721 O O . ASP A 1 94 ? -14.691 3.484 22.532 1.00 76.38 94 ASP A O 1
ATOM 725 N N . GLY A 1 95 ? -16.678 2.640 23.115 1.00 75.94 95 GLY A N 1
ATOM 726 C CA . GLY A 1 95 ? -16.898 3.598 24.205 1.00 75.94 95 GLY A CA 1
ATOM 727 C C . GLY A 1 95 ? -15.877 3.513 25.347 1.00 75.94 95 GLY A C 1
ATOM 728 O O . GLY A 1 95 ? -15.812 4.440 26.153 1.00 75.94 95 GLY A O 1
ATOM 729 N N . ASP A 1 96 ? -15.082 2.442 25.396 1.00 80.75 96 ASP A N 1
ATOM 730 C CA . ASP A 1 96 ? -14.026 2.214 26.378 1.00 80.75 96 ASP A CA 1
ATOM 731 C C . ASP A 1 96 ? -12.625 2.526 25.805 1.00 80.75 96 ASP A C 1
ATOM 733 O O . ASP A 1 96 ? -11.620 2.343 26.496 1.00 80.75 96 ASP A O 1
ATOM 737 N N . GLY A 1 97 ? -12.540 3.027 24.563 1.00 73.88 97 GLY A N 1
ATOM 738 C CA . GLY A 1 97 ? -11.283 3.352 23.881 1.00 73.88 97 GLY A CA 1
ATOM 739 C C . GLY A 1 97 ? -10.553 2.128 23.316 1.00 73.88 97 GLY A C 1
ATOM 740 O O . GLY A 1 97 ? -9.349 2.182 23.067 1.00 73.88 97 GLY A O 1
ATOM 741 N N . ILE A 1 98 ? -11.239 0.991 23.154 1.00 77.38 98 ILE A N 1
ATOM 742 C CA . ILE A 1 98 ? -10.653 -0.236 22.604 1.00 77.38 98 ILE A CA 1
ATOM 743 C C . ILE A 1 98 ? -10.840 -0.250 21.084 1.00 77.38 98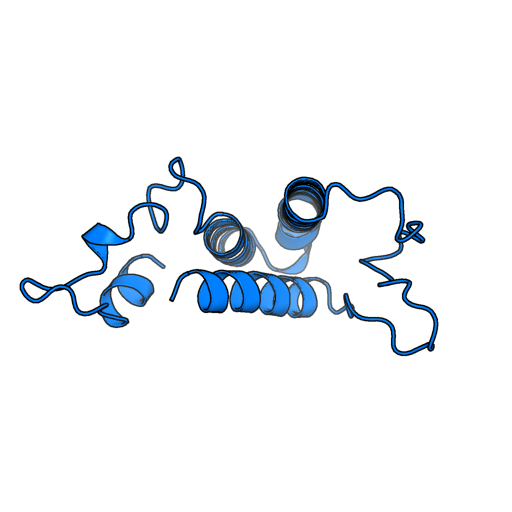 ILE A C 1
ATOM 745 O O . ILE A 1 98 ? -11.954 -0.117 20.580 1.00 77.38 98 ILE A O 1
ATOM 749 N N . GLN A 1 99 ? -9.754 -0.468 20.334 1.00 74.81 99 GLN A N 1
ATOM 750 C CA . GLN A 1 99 ? -9.806 -0.558 18.870 1.00 74.81 99 GLN A CA 1
ATOM 751 C C . GLN A 1 99 ? -10.594 -1.797 18.395 1.00 74.81 99 GLN A C 1
ATOM 753 O O . GLN A 1 99 ? -10.258 -2.940 18.716 1.00 74.81 99 GLN A O 1
ATOM 758 N N . ILE A 1 100 ? -11.614 -1.573 17.563 1.00 76.44 100 ILE A N 1
ATOM 759 C CA . ILE A 1 100 ? -12.501 -2.581 16.980 1.00 76.44 100 ILE A CA 1
ATOM 760 C C . ILE A 1 100 ? -12.043 -2.915 15.556 1.00 76.44 100 ILE A C 1
ATOM 762 O O . ILE A 1 100 ? -12.302 -2.179 14.605 1.00 76.44 100 ILE A O 1
ATOM 766 N N . GLY A 1 101 ? -11.436 -4.090 15.378 1.00 69.88 101 GLY A N 1
ATOM 767 C CA . GLY A 1 101 ? -10.971 -4.548 14.062 1.00 69.88 101 GLY A CA 1
ATOM 768 C C . GLY A 1 101 ? -12.081 -4.721 13.011 1.00 69.88 101 GLY A C 1
ATOM 769 O O . GLY A 1 101 ? -11.830 -4.525 11.828 1.00 69.88 101 GLY A O 1
ATOM 770 N N . VAL A 1 102 ? -13.319 -5.037 13.418 1.00 76.94 102 VAL A N 1
ATOM 771 C CA . VAL A 1 102 ? -14.452 -5.251 12.487 1.00 76.94 102 VAL A CA 1
ATOM 772 C C . VAL A 1 102 ? -14.768 -3.995 11.671 1.00 76.94 102 VAL A C 1
ATOM 774 O O . VAL A 1 102 ? -15.028 -4.101 10.476 1.00 76.94 102 VAL A O 1
ATOM 777 N N . LYS A 1 103 ? -14.649 -2.808 12.277 1.00 75.50 103 LYS A N 1
ATOM 778 C CA . LYS A 1 103 ? -14.893 -1.528 11.599 1.00 75.50 103 LYS A CA 1
ATOM 779 C C . LYS A 1 103 ? -13.940 -1.286 10.419 1.00 75.50 103 LYS A C 1
ATOM 781 O O . LYS A 1 103 ? -14.309 -0.599 9.475 1.00 75.50 103 LYS A O 1
ATOM 786 N N . TYR A 1 104 ? -12.738 -1.873 10.436 1.00 75.25 104 TYR A N 1
ATOM 787 C CA . TYR A 1 104 ? -11.797 -1.785 9.312 1.00 75.25 104 TYR A CA 1
ATOM 788 C C . TYR A 1 104 ? -12.242 -2.622 8.108 1.00 75.25 104 TYR A C 1
ATOM 790 O O . TYR A 1 104 ? -11.985 -2.238 6.971 1.00 75.25 104 TYR A O 1
ATOM 798 N N . ILE A 1 105 ? -12.907 -3.755 8.351 1.00 73.38 105 ILE A N 1
ATOM 799 C CA . ILE A 1 105 ? -13.388 -4.658 7.296 1.00 73.38 105 ILE A CA 1
ATOM 800 C C . ILE A 1 105 ? -14.615 -4.058 6.602 1.00 73.38 105 ILE A C 1
ATOM 802 O O . ILE A 1 105 ? -14.775 -4.223 5.403 1.00 73.38 105 ILE A O 1
ATOM 806 N N . GLU A 1 106 ? -15.461 -3.334 7.336 1.00 77.88 106 GLU A N 1
ATOM 807 C CA . GLU A 1 106 ? -16.675 -2.710 6.789 1.00 77.88 106 GLU A CA 1
ATOM 808 C C . GLU A 1 106 ? -16.402 -1.515 5.855 1.00 77.88 106 GLU A C 1
ATOM 810 O O . GLU A 1 106 ? -17.308 -1.083 5.144 1.00 77.88 106 GLU A O 1
ATOM 815 N N . LYS A 1 107 ? -15.173 -0.977 5.845 1.00 74.62 107 LYS A N 1
ATOM 816 C CA . LYS A 1 107 ? -14.755 0.141 4.978 1.00 74.62 107 LYS A CA 1
ATOM 817 C C . LYS A 1 107 ? -14.279 -0.309 3.582 1.00 74.62 107 LYS A C 1
ATOM 819 O O . LYS A 1 107 ? -14.024 0.556 2.748 1.00 74.62 107 LYS A O 1
ATOM 824 N N . VAL A 1 108 ? -14.139 -1.619 3.326 1.00 64.62 108 VAL A N 1
ATOM 825 C CA . VAL A 1 108 ? -13.626 -2.201 2.062 1.00 64.62 108 VAL A CA 1
ATOM 826 C C . VAL A 1 108 ? -14.695 -3.003 1.328 1.00 64.62 108 VAL A C 1
ATOM 828 O O . VAL A 1 108 ? -15.390 -3.811 1.981 1.00 64.62 108 VAL A O 1
#